Protein AF-A0A7R9KNE6-F1 (afdb_monomer_lite)

pLDDT: mean 83.93, std 14.84, range [42.47, 97.44]

Structure (mmCIF, N/CA/C/O backbone):
data_AF-A0A7R9KNE6-F1
#
_entry.id   AF-A0A7R9KNE6-F1
#
loop_
_atom_site.group_PDB
_atom_site.id
_atom_site.type_symbol
_atom_site.label_atom_id
_atom_site.label_alt_id
_atom_site.label_comp_id
_atom_site.label_asym_id
_atom_site.label_entity_id
_atom_site.label_seq_id
_atom_site.pdbx_PDB_ins_code
_atom_site.Cartn_x
_atom_site.Cartn_y
_atom_site.Cartn_z
_atom_site.occupancy
_atom_site.B_iso_or_equiv
_atom_site.auth_seq_id
_atom_site.auth_comp_id
_atom_site.auth_asym_id
_atom_site.auth_atom_id
_atom_site.pdbx_PDB_model_num
ATOM 1 N N . MET A 1 1 ? -1.425 -29.641 15.367 1.00 42.47 1 MET A N 1
ATOM 2 C CA . MET A 1 1 ? -0.785 -28.427 14.817 1.00 42.47 1 MET A CA 1
ATOM 3 C C . MET A 1 1 ? -1.632 -27.985 13.628 1.00 42.47 1 MET A C 1
ATOM 5 O O . MET A 1 1 ? -1.525 -28.582 12.569 1.00 42.47 1 MET A O 1
ATOM 9 N N . SER A 1 2 ? -2.597 -27.086 13.837 1.00 47.31 2 SER A N 1
ATOM 10 C CA . SER A 1 2 ? -3.545 -26.642 12.803 1.00 47.31 2 SER A CA 1
ATOM 11 C C . SER A 1 2 ? -2.992 -25.415 12.070 1.00 47.31 2 SER A C 1
ATOM 13 O O . SER A 1 2 ? -2.531 -24.458 12.688 1.00 47.31 2 SER A O 1
ATOM 15 N N . THR A 1 3 ? -2.985 -25.466 10.740 1.00 53.75 3 THR A N 1
ATOM 16 C CA . THR A 1 3 ? -2.490 -24.404 9.852 1.00 53.75 3 THR A CA 1
ATOM 17 C C . THR A 1 3 ? -3.400 -23.169 9.874 1.00 53.75 3 THR A C 1
ATOM 19 O O . THR A 1 3 ? -4.624 -23.329 9.908 1.00 53.75 3 THR A O 1
ATOM 22 N N . PRO A 1 4 ? -2.857 -21.939 9.792 1.00 49.84 4 PRO A N 1
ATOM 23 C CA . PRO A 1 4 ? -3.674 -20.734 9.742 1.00 49.84 4 PRO A CA 1
ATOM 24 C C . PRO A 1 4 ? -4.279 -20.573 8.342 1.00 49.84 4 PRO A C 1
ATOM 26 O O . PRO A 1 4 ? -3.569 -20.359 7.362 1.00 49.84 4 PRO A O 1
ATOM 29 N N . GLY A 1 5 ? -5.603 -20.708 8.252 1.00 50.84 5 GLY A N 1
ATOM 30 C CA . GLY A 1 5 ? -6.358 -20.529 7.015 1.00 50.84 5 GLY A CA 1
ATOM 31 C C . GLY A 1 5 ? -6.306 -19.083 6.519 1.00 50.84 5 GLY A C 1
ATOM 32 O O . GLY A 1 5 ? -6.736 -18.156 7.203 1.00 50.84 5 GLY A O 1
ATOM 33 N N . THR A 1 6 ? -5.791 -18.904 5.309 1.00 55.81 6 THR A N 1
ATOM 34 C CA . THR A 1 6 ? -5.933 -17.702 4.486 1.00 55.81 6 THR A CA 1
ATOM 35 C C . THR A 1 6 ? -7.219 -17.796 3.670 1.00 55.81 6 THR A C 1
ATOM 37 O O . THR A 1 6 ? -7.339 -18.692 2.840 1.00 55.81 6 THR A O 1
ATOM 40 N N . GLY A 1 7 ? -8.149 -16.860 3.865 1.00 44.59 7 GLY A N 1
ATOM 41 C CA . GLY A 1 7 ? -9.309 -16.680 2.989 1.00 44.59 7 GLY A CA 1
ATOM 42 C C . GLY A 1 7 ? -10.625 -16.503 3.740 1.00 44.59 7 GLY A C 1
ATOM 43 O O . GLY A 1 7 ? -10.865 -17.113 4.776 1.00 44.59 7 GLY A O 1
ATOM 44 N N . TRP A 1 8 ? -11.462 -15.617 3.215 1.00 49.31 8 TRP A N 1
ATOM 45 C CA . TRP A 1 8 ? -12.807 -15.326 3.692 1.00 49.31 8 TRP A CA 1
ATOM 46 C C . TRP A 1 8 ? -13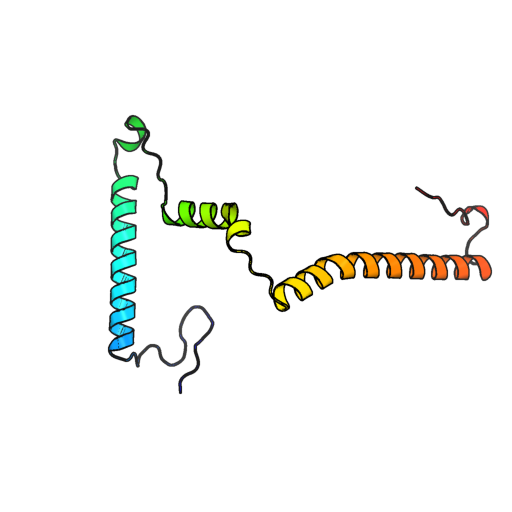.663 -16.598 3.801 1.00 49.31 8 TRP A C 1
ATOM 48 O O . TRP A 1 8 ? -13.906 -17.249 2.796 1.00 49.31 8 TRP A O 1
ATOM 58 N N . GLY A 1 9 ? -14.158 -16.890 5.010 1.00 55.69 9 GLY A N 1
ATOM 59 C CA . GLY A 1 9 ? -15.203 -17.888 5.268 1.00 55.69 9 GLY A CA 1
ATOM 60 C C . GLY A 1 9 ? -14.741 -19.352 5.244 1.00 55.69 9 GLY A C 1
ATOM 61 O O . GLY A 1 9 ? -14.373 -19.885 4.208 1.00 55.69 9 GLY A O 1
ATOM 62 N N . SER A 1 10 ? -14.844 -20.016 6.401 1.00 56.34 10 SER A N 1
ATOM 63 C CA . SER A 1 10 ? -14.748 -21.474 6.606 1.00 56.34 10 SER A CA 1
ATOM 64 C C . SER A 1 10 ? -13.430 -22.171 6.266 1.00 56.34 10 SER A C 1
ATOM 66 O O . SER A 1 10 ? -13.324 -22.920 5.302 1.00 56.34 10 SER A O 1
ATOM 68 N N . GLY A 1 11 ? -12.442 -22.013 7.155 1.00 54.91 11 GLY A N 1
ATOM 69 C CA . GLY A 1 11 ? -11.386 -23.015 7.332 1.00 54.91 11 GLY A CA 1
ATOM 70 C C . GLY A 1 11 ? -11.878 -24.208 8.176 1.00 54.91 11 GLY A C 1
ATOM 71 O O . GLY A 1 11 ? -12.825 -24.051 8.945 1.00 54.91 11 GLY A O 1
ATOM 72 N N . PRO A 1 12 ? -11.230 -25.383 8.101 1.00 58.06 12 PRO A N 1
ATOM 73 C CA . PRO A 1 12 ? -11.730 -26.656 8.650 1.00 58.06 12 PRO A CA 1
ATOM 74 C C . PRO A 1 12 ? -11.930 -26.724 10.182 1.00 58.06 12 PRO A C 1
ATOM 76 O O . PRO A 1 12 ? -12.404 -27.738 10.677 1.00 58.06 12 PRO A O 1
ATOM 79 N N . ASN A 1 13 ? -11.624 -25.661 10.941 1.00 59.03 13 ASN A N 1
ATOM 80 C CA . ASN A 1 13 ? -11.651 -25.636 12.412 1.00 59.03 13 ASN A CA 1
ATOM 81 C C . ASN A 1 13 ? -12.560 -24.536 13.004 1.00 59.03 13 ASN A C 1
ATOM 83 O O . ASN A 1 13 ? -12.255 -23.997 14.061 1.00 59.03 13 ASN A O 1
ATOM 87 N N . GLN A 1 14 ? -13.659 -24.162 12.342 1.00 59.34 14 GLN A N 1
ATOM 88 C CA . GLN A 1 14 ? -14.577 -23.124 12.856 1.00 59.34 14 GLN A CA 1
ATOM 89 C C . GLN A 1 14 ? -15.345 -23.515 14.127 1.00 59.34 14 GLN A C 1
ATOM 91 O O . GLN A 1 14 ? -15.794 -22.642 14.859 1.00 59.34 14 GLN A O 1
ATOM 96 N N . TYR A 1 15 ? -15.534 -24.812 14.369 1.00 58.78 15 TYR A N 1
ATOM 97 C CA . TYR A 1 15 ? -16.410 -25.316 15.433 1.00 58.78 15 TYR A CA 1
ATOM 98 C C . TYR A 1 15 ? -15.642 -25.837 16.658 1.00 58.78 15 TYR A C 1
ATOM 100 O O . TYR A 1 15 ? -16.251 -26.186 17.666 1.00 58.78 15 TYR A O 1
ATOM 108 N N . HIS A 1 16 ? -14.309 -25.877 16.588 1.00 63.31 16 HIS A N 1
ATOM 109 C CA . HIS A 1 16 ? -13.425 -26.373 17.647 1.00 63.31 16 HIS A CA 1
ATOM 110 C C . HIS A 1 16 ? -12.520 -25.249 18.152 1.00 63.31 16 HIS A C 1
ATOM 112 O O . HIS A 1 16 ? -11.296 -25.361 18.131 1.00 63.31 16 HIS A O 1
ATOM 118 N N . GLU A 1 17 ? -13.130 -24.139 18.560 1.00 68.06 17 GLU A N 1
ATOM 119 C CA . GLU A 1 17 ? -12.393 -23.018 19.133 1.00 68.06 17 GLU A CA 1
ATOM 120 C C . GLU A 1 17 ? -12.012 -23.339 20.580 1.00 68.06 17 GLU A C 1
ATOM 122 O O . GLU A 1 17 ? -12.845 -23.703 21.414 1.00 68.06 17 GLU A O 1
ATOM 127 N N . SER A 1 18 ? -10.728 -23.203 20.889 1.00 80.62 18 SER A N 1
ATOM 128 C CA . SER A 1 18 ? -10.246 -23.260 22.267 1.00 80.62 18 SER A CA 1
ATOM 129 C C . SER A 1 18 ? -10.883 -22.137 23.099 1.00 80.62 18 SER A C 1
ATOM 131 O O . SER A 1 18 ? -11.206 -21.069 22.577 1.00 80.62 18 SER A O 1
ATOM 133 N N . ALA A 1 19 ? -11.018 -22.315 24.419 1.00 85.06 19 ALA A N 1
ATOM 134 C CA . ALA A 1 19 ? -11.601 -21.287 25.296 1.00 85.06 19 ALA A CA 1
ATOM 135 C C . ALA A 1 19 ? -10.928 -19.902 25.141 1.00 85.06 19 ALA A C 1
ATOM 137 O O . ALA A 1 19 ? -11.585 -18.865 25.231 1.00 85.06 19 ALA A O 1
ATOM 138 N N . GLN A 1 20 ? -9.627 -19.882 24.823 1.00 84.50 20 GLN A N 1
ATOM 139 C CA . GLN A 1 20 ? -8.873 -18.657 24.545 1.00 84.50 20 GLN A CA 1
ATOM 140 C C . GLN A 1 20 ? -9.273 -17.982 23.222 1.00 84.50 20 GLN A C 1
ATOM 142 O O . GLN A 1 20 ? -9.241 -16.756 23.113 1.00 84.50 20 GLN A O 1
ATOM 147 N N . GLU A 1 21 ? -9.621 -18.749 22.189 1.00 83.00 21 GLU A N 1
ATOM 148 C CA . GLU A 1 21 ? -10.078 -18.210 20.903 1.00 83.00 21 GLU A CA 1
ATOM 149 C C . GLU A 1 21 ? -11.470 -17.598 21.024 1.00 83.00 21 GLU A C 1
ATOM 151 O O . GLU A 1 21 ? -11.683 -16.486 20.529 1.00 83.00 21 GLU A O 1
ATOM 156 N N . ILE A 1 22 ? -12.356 -18.243 21.787 1.00 84.94 22 ILE A N 1
ATOM 157 C CA . ILE A 1 22 ? -13.686 -17.717 22.107 1.00 84.94 22 ILE A CA 1
ATOM 158 C C . ILE A 1 22 ? -13.559 -16.358 22.813 1.00 84.94 22 ILE A C 1
ATOM 160 O O . ILE A 1 22 ? -14.209 -15.391 22.407 1.00 84.94 22 ILE A O 1
ATOM 164 N N . GLU A 1 23 ? -12.670 -16.227 23.807 1.00 89.31 23 GLU A N 1
ATOM 165 C CA . GLU A 1 23 ? -12.419 -14.946 24.488 1.00 89.31 23 GLU A CA 1
ATOM 166 C C . GLU A 1 23 ? -11.928 -13.868 23.505 1.00 89.31 23 GLU A C 1
ATOM 168 O O . GLU A 1 23 ? -12.405 -12.728 23.512 1.00 89.31 23 GLU A O 1
ATOM 173 N N . ARG A 1 24 ? -11.007 -14.216 22.594 1.00 89.31 24 ARG A N 1
ATOM 174 C CA . ARG A 1 24 ? -10.511 -13.283 21.566 1.00 89.31 24 ARG A CA 1
ATOM 175 C C . ARG A 1 24 ? -11.630 -12.830 20.628 1.00 89.31 24 ARG A C 1
ATOM 177 O O . ARG A 1 24 ? -11.664 -11.656 20.252 1.00 89.31 24 ARG A O 1
ATOM 184 N N . ILE A 1 25 ? -12.543 -13.722 20.249 1.00 88.38 25 ILE A N 1
ATOM 185 C CA . ILE A 1 25 ? -13.688 -13.404 19.385 1.00 88.38 25 ILE A CA 1
ATOM 186 C C . ILE A 1 25 ? -14.680 -12.506 20.110 1.00 88.38 25 ILE A C 1
ATOM 188 O O . ILE A 1 25 ? -15.111 -11.499 19.540 1.00 88.38 25 ILE A O 1
ATOM 19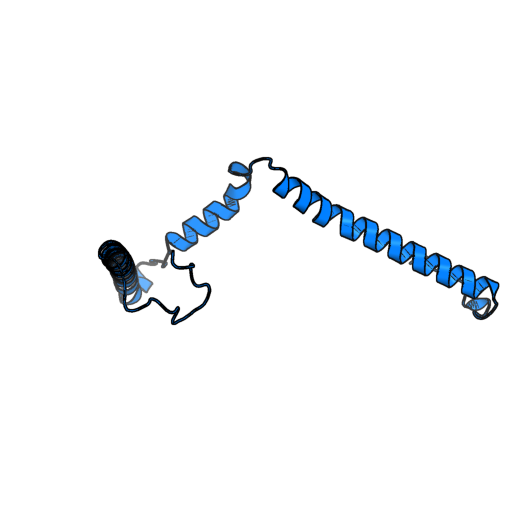2 N N . GLN A 1 26 ? -14.981 -12.806 21.372 1.00 92.38 26 GLN A N 1
ATOM 193 C CA . GLN A 1 26 ? -15.829 -11.965 22.211 1.00 92.38 26 GLN A CA 1
ATOM 194 C C . GLN A 1 26 ? -15.224 -10.568 22.379 1.00 92.38 26 GLN A C 1
ATOM 196 O O . GLN A 1 26 ? -15.915 -9.578 22.135 1.00 92.38 26 GLN A O 1
ATOM 201 N N . ARG A 1 27 ? -13.918 -10.462 22.660 1.00 95.31 27 ARG A N 1
ATOM 202 C CA . ARG A 1 27 ? -13.213 -9.173 22.754 1.00 95.31 27 ARG A CA 1
ATOM 203 C C . ARG A 1 27 ? -13.280 -8.391 21.438 1.00 95.31 27 ARG A C 1
ATOM 205 O O . ARG A 1 27 ? -13.610 -7.207 21.440 1.00 95.31 27 ARG A O 1
ATOM 212 N N . ARG A 1 28 ? -13.043 -9.038 20.289 1.00 94.06 28 ARG A N 1
ATOM 213 C CA . ARG A 1 28 ? -13.187 -8.404 18.960 1.00 94.06 28 ARG A CA 1
ATOM 214 C C . ARG A 1 28 ? -14.624 -7.959 18.687 1.00 94.06 28 ARG A C 1
ATOM 216 O O . ARG A 1 28 ? -14.841 -6.898 18.104 1.00 94.06 28 ARG A O 1
ATOM 223 N N . ALA A 1 29 ? -15.616 -8.759 19.072 1.00 95.56 29 ALA A N 1
ATOM 224 C CA . ALA A 1 29 ? -17.025 -8.410 18.932 1.00 95.56 29 ALA A CA 1
ATOM 225 C C . ALA A 1 29 ? -17.393 -7.206 19.809 1.00 95.56 29 ALA A C 1
ATOM 227 O O . ALA A 1 29 ? -18.071 -6.303 19.325 1.00 95.56 29 ALA A O 1
ATOM 228 N N . GLN A 1 30 ? -16.897 -7.153 21.045 1.00 97.44 30 GLN A N 1
ATOM 229 C CA . GLN A 1 30 ? -17.099 -6.032 21.959 1.00 97.44 30 GLN A CA 1
ATOM 230 C C . GLN A 1 30 ? -16.504 -4.735 21.400 1.00 97.44 30 GLN A C 1
ATOM 232 O O . GLN A 1 30 ? -17.208 -3.733 21.321 1.00 97.44 30 GLN A O 1
ATOM 237 N N . ILE A 1 31 ? -15.261 -4.766 20.905 1.00 95.44 31 ILE A N 1
ATOM 238 C CA . ILE A 1 31 ? -14.621 -3.596 20.277 1.00 95.44 31 ILE A CA 1
ATOM 239 C C . ILE A 1 31 ? -15.441 -3.100 19.077 1.00 95.44 31 ILE A C 1
ATOM 241 O O . ILE A 1 31 ? -15.723 -1.908 18.972 1.00 95.44 31 ILE A O 1
ATOM 245 N N . ARG A 1 32 ? -15.885 -4.007 18.194 1.00 94.81 32 ARG A N 1
ATOM 246 C CA . ARG A 1 32 ? -16.726 -3.644 17.039 1.00 94.81 32 ARG A CA 1
ATOM 247 C C . ARG A 1 32 ? -18.057 -3.02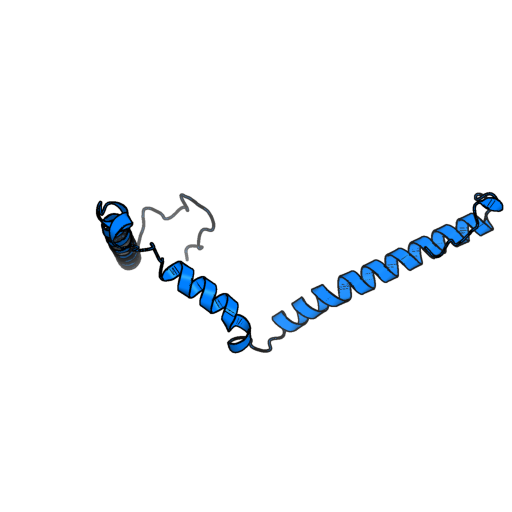2 17.459 1.00 94.81 32 ARG A C 1
ATOM 249 O O . ARG A 1 32 ? -18.490 -2.054 16.840 1.00 94.81 32 ARG A O 1
ATOM 256 N N . ARG A 1 33 ? -18.708 -3.574 18.489 1.00 96.94 33 ARG A N 1
ATOM 257 C CA . ARG A 1 33 ? -19.964 -3.035 19.035 1.00 96.94 33 ARG A CA 1
ATOM 258 C C . ARG A 1 33 ? -19.759 -1.622 19.577 1.00 96.94 33 ARG A C 1
ATOM 260 O O . ARG A 1 33 ? -20.544 -0.745 19.231 1.00 96.94 33 ARG A O 1
ATOM 267 N N . ASN A 1 34 ? -18.683 -1.396 20.330 1.00 95.62 34 ASN A N 1
ATOM 268 C CA . ASN A 1 34 ? -18.352 -0.085 20.883 1.00 95.62 34 ASN A CA 1
ATOM 269 C C . ASN A 1 34 ? -18.113 0.947 19.769 1.00 95.62 34 ASN A C 1
ATOM 271 O O . ASN A 1 34 ? -18.800 1.963 19.734 1.00 95.62 34 ASN A O 1
ATOM 275 N N . LEU A 1 35 ? -17.250 0.648 18.792 1.00 93.38 35 LEU A N 1
ATOM 276 C CA . LEU A 1 35 ? -16.979 1.557 17.666 1.00 93.38 35 LEU A CA 1
ATOM 277 C C . LEU A 1 35 ? -18.242 1.876 16.854 1.00 93.38 35 LEU A C 1
ATOM 279 O O . LEU A 1 35 ? -18.496 3.026 16.501 1.00 93.38 35 LEU A O 1
ATOM 283 N N . LYS A 1 36 ? -19.082 0.866 16.596 1.00 93.88 36 LYS A N 1
ATOM 284 C CA . LYS A 1 36 ? -20.362 1.068 15.907 1.00 93.88 36 LYS A CA 1
ATOM 285 C C . LYS A 1 36 ? -21.317 1.941 16.723 1.00 93.88 36 LYS A C 1
ATOM 287 O O . LYS A 1 36 ? -22.029 2.758 16.146 1.00 93.88 36 LYS A O 1
ATOM 292 N N . SER A 1 37 ? -21.341 1.779 18.046 1.00 95.00 37 SER A N 1
ATOM 293 C CA . SER A 1 37 ? -22.177 2.602 18.923 1.00 95.00 37 SER A CA 1
ATOM 294 C C . SER A 1 37 ? -21.757 4.076 18.898 1.00 95.00 37 SER A C 1
ATOM 296 O O . SER A 1 37 ? -22.619 4.946 18.777 1.00 95.00 37 SER A O 1
ATOM 298 N N . GLU A 1 38 ? -20.450 4.360 18.903 1.00 90.56 38 GLU A N 1
ATOM 299 C CA . GLU A 1 38 ? -19.915 5.722 18.796 1.00 90.56 38 GLU A CA 1
ATOM 300 C C . GLU A 1 38 ? -20.250 6.350 17.442 1.00 90.56 38 GLU A C 1
ATOM 302 O O . GLU A 1 38 ? -20.739 7.481 17.388 1.00 90.56 38 GLU A O 1
ATOM 307 N N . PHE A 1 39 ? -20.063 5.592 16.359 1.00 91.06 39 PHE A N 1
ATOM 308 C CA . PHE A 1 39 ? -20.417 6.028 15.012 1.00 91.06 39 PHE A CA 1
ATOM 309 C C . PHE A 1 39 ? -21.906 6.365 14.902 1.00 91.06 39 PHE A C 1
ATOM 311 O O . PHE A 1 39 ? -22.257 7.461 14.473 1.00 91.06 39 PHE A O 1
ATOM 318 N N . ASN A 1 40 ? -22.783 5.458 15.342 1.00 92.31 40 ASN A N 1
ATOM 319 C CA . ASN A 1 40 ? -24.230 5.663 15.301 1.00 92.31 40 ASN A CA 1
ATOM 320 C C . ASN A 1 40 ? -24.645 6.905 16.101 1.00 92.31 40 ASN A C 1
ATOM 322 O O . ASN A 1 40 ? -25.474 7.680 15.629 1.00 92.31 40 ASN A O 1
ATOM 326 N N . ARG A 1 41 ? -24.044 7.126 17.279 1.00 89.81 41 ARG A N 1
ATOM 327 C CA . ARG A 1 41 ? -24.322 8.299 18.119 1.00 89.81 41 ARG A CA 1
ATOM 328 C C . ARG A 1 41 ? -24.044 9.611 17.385 1.00 89.81 41 ARG A C 1
ATOM 330 O O . ARG A 1 41 ? -24.818 10.551 17.513 1.00 89.81 41 ARG A O 1
ATOM 337 N N . ILE A 1 42 ? -22.945 9.681 16.637 1.00 88.75 42 ILE A N 1
ATOM 338 C CA . ILE A 1 42 ? -22.568 10.888 15.890 1.00 88.75 42 ILE A CA 1
ATOM 339 C C . ILE A 1 42 ? -23.380 10.998 14.592 1.00 88.75 42 ILE A C 1
ATOM 341 O O . ILE A 1 42 ? -23.787 12.093 14.213 1.00 88.75 42 ILE A O 1
ATOM 345 N N . TYR A 1 43 ? -23.630 9.876 13.912 1.00 89.25 43 TYR A N 1
ATOM 346 C CA . TYR A 1 43 ? -24.289 9.847 12.606 1.00 89.25 43 TYR A CA 1
ATOM 347 C C . TYR A 1 43 ? -25.758 10.257 12.687 1.00 89.25 43 TYR A C 1
ATOM 349 O O . TYR A 1 43 ? -26.199 11.110 11.924 1.00 89.25 43 TYR A O 1
ATOM 357 N N . TYR A 1 44 ? -26.503 9.667 13.625 1.00 90.75 44 TYR A N 1
ATOM 358 C CA . TYR A 1 44 ? -27.945 9.878 13.761 1.00 90.75 44 TYR A CA 1
ATOM 359 C C . TYR A 1 44 ? -28.308 11.120 14.590 1.00 90.75 44 TYR A C 1
ATOM 361 O O . TYR A 1 44 ? -29.481 11.331 14.885 1.00 90.75 44 TYR A O 1
ATOM 369 N N . ASN A 1 45 ? -27.335 11.950 14.982 1.00 88.31 45 ASN A N 1
ATOM 370 C CA . ASN A 1 45 ? -27.609 13.189 15.706 1.00 88.31 45 ASN A CA 1
ATOM 371 C C . ASN A 1 45 ? -28.204 14.256 14.755 1.00 88.31 45 ASN A C 1
ATOM 373 O O . ASN A 1 45 ? -27.492 14.716 13.858 1.00 88.31 45 ASN A O 1
ATOM 377 N N . PRO A 1 46 ? -29.456 14.714 14.960 1.00 88.44 46 PRO A N 1
ATOM 378 C CA . PRO A 1 46 ? -30.099 15.695 14.081 1.00 88.44 46 PRO A CA 1
ATOM 379 C C . PRO A 1 46 ? -29.444 17.084 14.130 1.00 88.44 46 PRO A C 1
ATOM 381 O O . PRO A 1 46 ? -29.517 17.835 13.162 1.00 88.44 46 PRO A O 1
ATOM 384 N N . TYR A 1 47 ? -28.746 17.424 15.217 1.00 86.88 47 TYR A N 1
ATOM 385 C CA . TYR A 1 47 ? -28.088 18.725 15.385 1.00 86.88 47 TYR A CA 1
ATOM 386 C C . TYR A 1 47 ? -26.675 18.785 14.785 1.00 86.88 47 TYR A C 1
ATOM 388 O O . TYR A 1 47 ? -25.997 19.806 14.893 1.00 86.88 47 TYR A O 1
ATOM 396 N N . LYS A 1 48 ? -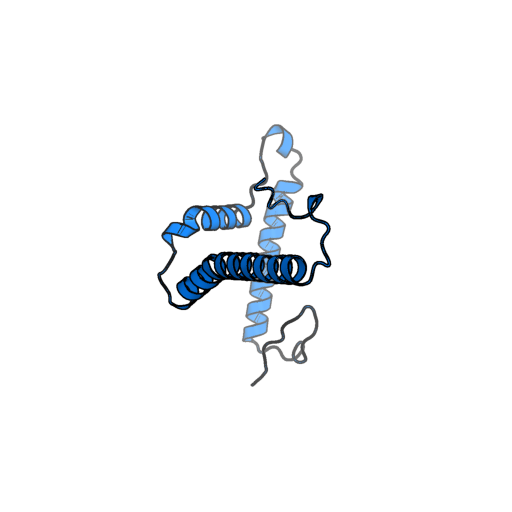26.213 17.715 14.125 1.00 82.44 48 LYS A N 1
ATOM 397 C CA . LYS A 1 48 ? -24.862 17.627 13.548 1.00 82.44 48 LYS A CA 1
ATOM 398 C C . LYS A 1 48 ? -24.564 18.745 12.541 1.00 82.44 48 LYS A C 1
ATOM 400 O O . LYS A 1 48 ? -23.463 19.291 12.556 1.00 82.44 48 LYS A O 1
ATOM 405 N N . ALA A 1 49 ? -25.534 19.081 11.687 1.00 78.81 49 ALA A N 1
ATOM 406 C CA . ALA A 1 49 ? -25.371 20.110 10.659 1.00 78.81 49 ALA A CA 1
ATOM 407 C C . ALA A 1 49 ? -25.219 21.516 11.262 1.00 78.81 49 ALA A C 1
ATOM 409 O O . ALA A 1 49 ? -24.398 22.294 10.790 1.00 78.81 49 ALA A O 1
ATOM 410 N N . ALA A 1 50 ? -25.960 21.813 12.334 1.00 81.00 50 ALA A N 1
ATOM 411 C CA . ALA A 1 50 ? -25.900 23.100 13.025 1.00 81.00 50 ALA A CA 1
ATOM 412 C C . ALA A 1 50 ? -24.620 23.265 13.862 1.00 81.00 50 ALA A C 1
ATOM 414 O O . ALA A 1 50 ? -24.121 24.373 14.021 1.00 81.00 50 ALA A O 1
ATOM 415 N N . ALA A 1 51 ? -24.078 22.164 14.389 1.00 77.19 51 ALA A N 1
ATOM 416 C CA . ALA A 1 51 ? -22.885 22.172 15.232 1.00 77.19 51 ALA A CA 1
ATOM 417 C C . ALA A 1 51 ? -21.559 22.033 14.452 1.00 77.19 51 ALA A C 1
ATOM 419 O O . ALA A 1 51 ? -20.506 21.962 15.081 1.00 77.19 51 ALA A O 1
ATOM 420 N N . HIS A 1 52 ? -21.593 21.950 13.112 1.00 74.31 52 HIS A N 1
ATOM 421 C CA . HIS A 1 52 ? -20.421 21.706 12.251 1.00 74.31 52 HIS A CA 1
ATOM 422 C C . HIS A 1 52 ? -19.531 20.534 12.714 1.00 74.31 52 HIS A C 1
ATOM 424 O O . HIS A 1 52 ? -18.315 20.541 12.530 1.00 74.31 52 HIS A O 1
ATOM 430 N N . VAL A 1 53 ? -20.125 19.504 13.325 1.00 75.94 53 VAL A N 1
ATOM 431 C CA . VAL A 1 53 ? -19.366 18.344 13.809 1.00 75.94 53 VAL A CA 1
ATOM 432 C C . VAL A 1 53 ? -19.080 17.420 12.629 1.00 75.94 53 VAL A C 1
ATOM 434 O O . VAL A 1 53 ? -19.920 16.610 12.219 1.00 75.94 53 VAL A O 1
ATOM 437 N N . GLU A 1 54 ? -17.881 17.545 12.067 1.00 79.06 54 GLU A N 1
ATOM 438 C CA . GLU A 1 54 ? -17.374 16.613 11.065 1.00 79.06 54 GLU A CA 1
ATOM 439 C C . GLU A 1 54 ? -17.107 15.238 11.694 1.00 79.06 54 GLU A C 1
ATOM 441 O O . GLU A 1 54 ? -16.605 15.115 12.813 1.00 79.06 54 GLU A O 1
ATOM 446 N N . MET A 1 55 ? -17.466 14.170 10.977 1.00 80.19 55 MET A N 1
ATOM 447 C CA . MET A 1 55 ? -17.170 12.807 11.422 1.00 80.19 55 MET A CA 1
ATOM 448 C C . MET A 1 55 ? -15.711 12.485 11.127 1.00 80.19 55 MET A C 1
ATOM 450 O O . MET A 1 55 ? -15.382 12.008 10.044 1.00 80.19 55 MET A O 1
ATOM 454 N N . LEU A 1 56 ? -14.847 12.736 12.105 1.00 85.38 56 LEU A N 1
ATOM 455 C CA . LEU A 1 56 ? -13.453 12.329 12.038 1.00 85.38 56 LEU A CA 1
ATOM 456 C C . LEU A 1 56 ? -13.293 10.923 12.632 1.00 85.38 56 LEU A C 1
ATOM 458 O O . LEU A 1 56 ? -13.519 10.718 13.824 1.00 85.38 56 LEU A O 1
ATOM 462 N N . ASP A 1 57 ? -12.897 9.951 11.809 1.00 89.88 57 ASP A N 1
ATOM 463 C CA . ASP A 1 57 ? -12.532 8.622 12.302 1.00 89.88 57 ASP A CA 1
ATOM 464 C C . ASP A 1 57 ? -11.077 8.638 12.819 1.00 89.88 57 ASP A C 1
ATOM 466 O O . ASP A 1 57 ? -10.144 8.833 12.024 1.00 89.88 57 ASP A O 1
ATOM 470 N N . PRO A 1 58 ? -10.836 8.397 14.124 1.00 91.19 58 PRO A N 1
ATOM 471 C CA . PRO A 1 58 ? -9.485 8.349 14.673 1.00 91.19 58 PRO A CA 1
ATOM 472 C C . PRO A 1 58 ? -8.629 7.235 14.054 1.00 91.19 58 PRO A C 1
ATOM 474 O O . PRO A 1 58 ? -7.405 7.371 13.996 1.00 91.19 58 PRO A O 1
ATOM 477 N N . ALA A 1 59 ? -9.224 6.137 13.576 1.00 91.81 59 ALA A N 1
ATOM 478 C CA . ALA A 1 59 ? -8.484 5.066 12.916 1.00 91.81 59 ALA A CA 1
ATOM 479 C C . ALA A 1 59 ? -7.923 5.527 11.563 1.00 91.81 59 ALA A C 1
ATOM 481 O O . ALA A 1 59 ? -6.740 5.313 11.280 1.00 91.81 59 ALA A O 1
ATOM 482 N N . VAL A 1 60 ? -8.735 6.224 10.762 1.00 92.56 60 VAL A N 1
ATOM 483 C CA . VAL A 1 60 ? -8.299 6.815 9.487 1.00 92.56 60 VAL A CA 1
ATOM 484 C C . VAL A 1 60 ? -7.240 7.884 9.731 1.00 92.56 60 VAL A C 1
ATOM 486 O O . VAL A 1 60 ? -6.205 7.877 9.066 1.00 92.56 60 VAL A O 1
ATOM 489 N N . GLN A 1 61 ? -7.434 8.753 10.725 1.00 94.50 61 GLN A N 1
ATOM 490 C CA . GLN A 1 61 ? -6.453 9.786 11.058 1.00 94.50 61 GLN A CA 1
ATOM 491 C C . GLN A 1 61 ? -5.097 9.181 11.449 1.00 94.50 61 GLN A C 1
ATOM 493 O O . GLN A 1 61 ? -4.063 9.632 10.962 1.00 94.50 61 GLN A O 1
ATOM 498 N N . ARG A 1 62 ? -5.081 8.124 12.273 1.00 94.25 62 ARG A N 1
ATOM 499 C CA . ARG A 1 62 ? -3.844 7.414 12.647 1.00 94.25 62 ARG A CA 1
ATOM 500 C C . ARG A 1 62 ? -3.170 6.758 11.446 1.00 94.25 62 ARG A C 1
ATOM 502 O O . ARG A 1 62 ? -1.950 6.827 11.328 1.00 94.25 62 ARG A O 1
ATOM 509 N N . PHE A 1 63 ? -3.945 6.153 10.548 1.00 95.00 63 PHE A N 1
ATOM 510 C CA . PHE A 1 63 ? -3.413 5.570 9.317 1.00 95.00 63 PHE A CA 1
ATOM 511 C C . PHE A 1 63 ? -2.753 6.631 8.427 1.00 95.00 63 PHE A C 1
ATOM 513 O O . PHE A 1 63 ? -1.625 6.441 7.968 1.00 95.00 63 PHE A O 1
ATOM 520 N N . MET A 1 64 ? -3.418 7.771 8.229 1.00 96.00 64 MET A N 1
ATOM 521 C CA . MET A 1 64 ? -2.867 8.885 7.454 1.00 96.00 64 MET A CA 1
ATOM 522 C C . MET A 1 64 ? -1.620 9.471 8.121 1.00 96.00 64 MET A C 1
ATOM 524 O O . MET A 1 64 ? -0.606 9.669 7.452 1.00 96.00 64 MET A O 1
ATOM 528 N N . ALA A 1 65 ? -1.655 9.668 9.441 1.00 95.81 65 ALA A N 1
ATOM 529 C CA . ALA A 1 65 ? -0.510 10.141 10.210 1.00 95.81 65 ALA A CA 1
ATOM 530 C C . ALA A 1 65 ? 0.693 9.196 10.072 1.00 95.81 65 ALA A C 1
ATOM 532 O O . ALA A 1 65 ? 1.796 9.662 9.812 1.00 95.81 65 ALA A O 1
ATOM 533 N N . MET A 1 66 ? 0.485 7.878 10.154 1.00 95.19 66 MET A N 1
ATOM 534 C CA . MET A 1 66 ? 1.557 6.886 10.014 1.00 95.19 66 MET A CA 1
ATOM 535 C C . MET A 1 66 ? 2.174 6.863 8.609 1.00 95.19 66 MET A C 1
ATOM 537 O O . MET A 1 66 ? 3.372 6.630 8.466 1.00 95.19 66 MET A O 1
ATOM 541 N N . ARG A 1 67 ? 1.383 7.128 7.561 1.00 94.19 67 ARG A N 1
ATOM 542 C CA . ARG A 1 67 ? 1.912 7.288 6.196 1.00 94.19 67 ARG A CA 1
ATOM 543 C C . ARG A 1 67 ? 2.747 8.555 6.059 1.00 94.19 67 ARG A C 1
ATOM 545 O O . ARG A 1 67 ? 3.800 8.511 5.432 1.00 94.19 67 ARG A O 1
ATOM 552 N N . ALA A 1 68 ? 2.295 9.658 6.653 1.00 95.12 68 ALA A N 1
ATOM 553 C CA . ALA A 1 68 ? 3.026 10.921 6.634 1.00 95.12 68 ALA A CA 1
ATOM 554 C C . ALA A 1 68 ? 4.352 10.829 7.413 1.00 95.12 68 ALA A C 1
ATOM 556 O O . ALA A 1 68 ? 5.373 11.337 6.958 1.00 95.12 68 ALA A O 1
ATOM 557 N N . THR A 1 69 ? 4.367 10.128 8.550 1.00 95.06 69 THR A N 1
ATOM 558 C CA . THR A 1 69 ? 5.560 9.953 9.396 1.00 95.06 69 THR A CA 1
ATOM 559 C C . THR A 1 69 ? 6.388 8.716 9.052 1.00 95.06 69 THR A C 1
ATOM 561 O O . THR A 1 69 ? 7.326 8.391 9.778 1.00 95.06 69 THR A O 1
ATOM 564 N N . TYR A 1 70 ? 6.106 8.043 7.929 1.00 92.94 70 TYR A N 1
ATOM 565 C CA . TYR A 1 70 ? 6.766 6.790 7.543 1.00 92.94 70 TYR A CA 1
ATOM 566 C C . TYR A 1 70 ? 8.300 6.881 7.566 1.00 92.94 70 TYR A C 1
ATOM 568 O O . TYR A 1 70 ? 8.973 5.960 8.030 1.00 92.94 70 TYR A O 1
ATOM 576 N N . TRP A 1 71 ? 8.853 8.020 7.141 1.00 89.44 71 TRP A N 1
ATOM 577 C CA . TRP A 1 71 ? 10.295 8.269 7.121 1.00 89.44 71 TRP A CA 1
ATOM 578 C C . TRP A 1 71 ? 10.965 8.175 8.495 1.00 89.44 71 TRP A C 1
ATOM 580 O O . TRP A 1 71 ? 12.101 7.721 8.579 1.00 89.44 71 TRP A O 1
ATOM 590 N N . GLN A 1 72 ? 10.266 8.537 9.574 1.00 93.75 72 GLN A N 1
ATOM 591 C CA . GLN A 1 72 ? 10.813 8.505 10.936 1.00 93.75 72 GLN A CA 1
ATOM 592 C C . GLN A 1 72 ? 11.013 7.073 11.451 1.00 93.75 72 GLN A C 1
ATOM 594 O O . GLN A 1 72 ? 11.849 6.831 12.319 1.00 93.75 72 GLN A O 1
ATOM 599 N N . TYR A 1 73 ? 10.255 6.114 10.914 1.00 91.25 73 TYR A N 1
ATOM 600 C CA . TYR A 1 73 ? 10.281 4.710 11.330 1.00 91.25 73 TYR A CA 1
ATOM 601 C C . TYR A 1 73 ? 11.019 3.804 10.341 1.00 91.25 73 TYR A C 1
ATOM 603 O O . TYR A 1 73 ? 11.059 2.584 10.535 1.00 91.25 73 TYR A O 1
ATOM 611 N N . TRP A 1 74 ? 11.596 4.368 9.278 1.00 92.38 74 TRP A N 1
ATOM 612 C CA . TRP A 1 74 ? 12.339 3.594 8.294 1.00 92.38 74 TRP A CA 1
ATOM 613 C C . TRP A 1 74 ? 13.618 3.028 8.917 1.00 92.38 74 TRP A C 1
ATOM 615 O O . TRP A 1 74 ? 14.429 3.750 9.493 1.00 92.38 74 TRP A O 1
ATOM 625 N N . LYS A 1 75 ? 13.800 1.709 8.797 1.00 91.94 75 LYS A N 1
ATOM 626 C CA . LYS A 1 75 ? 14.992 1.005 9.277 1.00 91.94 75 LYS A CA 1
ATOM 627 C C . LYS A 1 75 ? 15.796 0.489 8.084 1.00 91.94 75 LYS A C 1
ATOM 629 O O . LYS A 1 75 ? 15.210 -0.189 7.227 1.00 91.94 75 LYS A O 1
ATOM 634 N N . PRO A 1 76 ? 17.118 0.730 8.032 1.00 90.38 76 PRO A N 1
ATOM 635 C CA . PRO A 1 76 ? 17.957 0.139 7.003 1.00 90.38 76 PRO A CA 1
ATOM 636 C C . PRO A 1 76 ? 17.927 -1.384 7.165 1.00 90.38 76 PRO A C 1
ATOM 638 O O . PRO A 1 76 ? 18.262 -1.929 8.214 1.00 90.38 76 PRO A O 1
ATOM 641 N N . SER A 1 77 ? 17.459 -2.082 6.133 1.00 94.56 77 SER A N 1
ATOM 642 C CA . SER A 1 77 ? 17.384 -3.542 6.106 1.00 94.56 77 SER A CA 1
ATOM 643 C C . SER A 1 77 ? 17.742 -4.053 4.722 1.00 94.56 77 SER A C 1
ATOM 645 O O . SER A 1 77 ? 17.476 -3.399 3.712 1.00 94.56 77 SER A O 1
ATOM 647 N N . TRP A 1 78 ? 18.311 -5.255 4.665 1.00 94.81 78 TRP A N 1
ATOM 648 C CA . TRP A 1 78 ? 18.786 -5.823 3.405 1.00 94.81 78 TRP A CA 1
ATOM 649 C C . TRP A 1 78 ? 17.675 -6.121 2.405 1.00 94.81 78 TRP A C 1
ATOM 651 O O . TRP A 1 78 ? 17.839 -5.913 1.207 1.00 94.81 78 TRP A O 1
ATOM 661 N N . ARG A 1 79 ? 16.492 -6.483 2.905 1.00 92.62 79 ARG A N 1
ATOM 662 C CA . ARG A 1 79 ? 15.295 -6.648 2.074 1.00 92.62 79 ARG A CA 1
ATOM 663 C C . ARG A 1 79 ? 14.827 -5.322 1.470 1.00 92.62 79 ARG A C 1
ATOM 665 O O . ARG A 1 79 ? 14.494 -5.279 0.293 1.00 92.62 79 ARG A O 1
ATOM 672 N 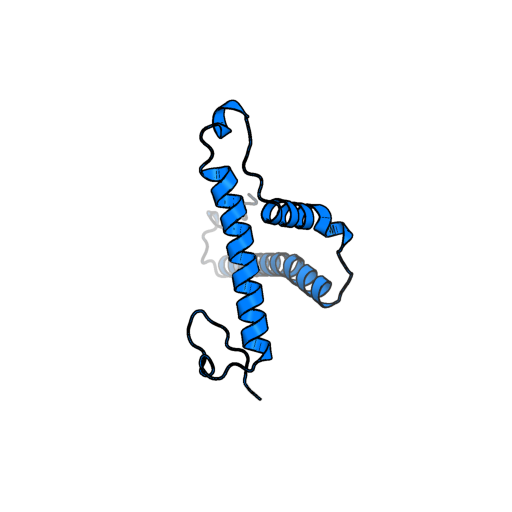N . SER A 1 80 ? 14.832 -4.244 2.259 1.00 91.38 80 SER A N 1
ATOM 673 C CA . SER A 1 80 ? 14.452 -2.905 1.787 1.00 91.38 80 SER A CA 1
ATOM 674 C C . SER A 1 80 ? 15.416 -2.401 0.710 1.00 91.38 80 SER A C 1
ATOM 676 O O . SER A 1 80 ? 14.980 -1.936 -0.341 1.00 91.38 80 SER A O 1
ATOM 678 N N . PHE A 1 81 ? 16.723 -2.593 0.922 1.00 93.06 81 PHE A N 1
ATOM 679 C CA . PHE A 1 81 ? 17.746 -2.238 -0.059 1.00 93.06 81 PHE A CA 1
ATOM 680 C C . PHE A 1 81 ? 17.611 -3.033 -1.363 1.00 93.06 81 PHE A C 1
ATOM 682 O O . PHE A 1 81 ? 17.597 -2.435 -2.435 1.00 93.06 81 PHE A O 1
ATOM 689 N N . ALA A 1 82 ? 17.449 -4.359 -1.290 1.00 95.56 82 ALA A N 1
ATOM 690 C CA . ALA A 1 82 ? 17.267 -5.195 -2.475 1.00 95.56 82 ALA A CA 1
ATOM 691 C C . ALA A 1 82 ? 16.025 -4.783 -3.282 1.00 95.56 82 ALA A C 1
ATOM 693 O O . ALA A 1 82 ? 16.104 -4.643 -4.500 1.00 95.56 82 ALA A O 1
ATOM 694 N N . ASN A 1 83 ? 14.901 -4.513 -2.607 1.00 94.44 83 ASN A N 1
ATOM 695 C CA . ASN A 1 83 ? 13.682 -4.037 -3.263 1.00 94.44 83 ASN A CA 1
ATOM 696 C C . ASN A 1 83 ? 13.901 -2.687 -3.959 1.00 94.44 83 ASN A C 1
ATOM 698 O O . ASN A 1 83 ? 13.494 -2.524 -5.105 1.00 94.44 83 ASN A O 1
ATOM 702 N N . PHE A 1 84 ? 14.567 -1.738 -3.294 1.00 93.38 84 PHE A N 1
ATOM 703 C CA . PHE A 1 84 ? 14.902 -0.441 -3.882 1.00 93.38 84 PHE A CA 1
ATOM 704 C C . PHE A 1 84 ? 15.832 -0.580 -5.094 1.00 93.38 84 PHE A C 1
ATOM 706 O O . PHE A 1 84 ? 15.595 0.039 -6.133 1.00 93.38 84 PHE A O 1
ATOM 713 N N . PHE A 1 85 ? 16.864 -1.418 -4.981 1.00 95.69 85 PHE A N 1
ATOM 714 C CA . PHE A 1 85 ? 17.820 -1.666 -6.052 1.00 95.69 85 PHE A CA 1
ATOM 715 C C . PHE A 1 85 ? 17.132 -2.291 -7.268 1.00 95.69 85 PHE A C 1
ATOM 717 O O . PHE A 1 85 ? 17.257 -1.777 -8.373 1.00 95.69 85 PHE A O 1
ATOM 724 N N . VAL A 1 86 ? 16.334 -3.343 -7.078 1.00 96.56 86 VAL A N 1
ATOM 725 C CA . VAL A 1 86 ? 15.590 -3.972 -8.178 1.00 96.56 86 VAL A CA 1
ATOM 726 C C . VAL A 1 86 ? 14.600 -2.985 -8.795 1.00 96.56 86 VAL A C 1
ATOM 728 O O . VAL A 1 86 ? 14.590 -2.829 -10.010 1.00 96.56 86 VAL A O 1
ATOM 731 N N . ALA A 1 87 ? 13.822 -2.261 -7.987 1.00 96.62 87 ALA A N 1
ATOM 732 C CA . ALA A 1 87 ? 12.844 -1.301 -8.498 1.00 96.62 87 ALA A CA 1
ATOM 733 C C . ALA A 1 87 ? 13.484 -0.154 -9.301 1.00 96.62 87 ALA A C 1
ATOM 735 O O . ALA A 1 87 ? 12.874 0.331 -10.250 1.00 96.62 87 ALA A O 1
ATOM 736 N N . SER A 1 88 ? 14.706 0.258 -8.949 1.00 95.19 88 SER A N 1
ATOM 737 C CA . SER A 1 88 ? 15.396 1.379 -9.600 1.00 95.19 88 SER A CA 1
ATOM 738 C C . SER A 1 88 ? 16.243 0.936 -10.794 1.00 95.19 88 SER A C 1
ATOM 740 O O . SER A 1 88 ? 16.173 1.533 -11.864 1.00 95.19 88 SER A O 1
ATOM 742 N N . PHE A 1 89 ? 17.043 -0.122 -10.642 1.00 96.31 89 PHE A N 1
ATOM 743 C CA . PHE A 1 89 ? 18.003 -0.541 -11.664 1.00 96.31 89 PHE A CA 1
ATOM 744 C C . PHE A 1 89 ? 17.379 -1.418 -12.747 1.00 96.31 89 PHE A C 1
ATOM 746 O O . PHE A 1 89 ? 17.780 -1.301 -13.903 1.00 96.31 89 PHE A O 1
ATOM 753 N N . LEU A 1 90 ? 16.387 -2.254 -12.424 1.00 96.38 90 LEU A N 1
ATOM 754 C CA . LEU A 1 90 ? 15.737 -3.124 -13.408 1.00 96.38 90 LEU A CA 1
ATOM 755 C C . LEU A 1 90 ? 15.105 -2.346 -14.576 1.00 96.38 90 LEU A C 1
ATOM 757 O O . LEU A 1 90 ? 15.372 -2.731 -15.715 1.00 96.38 90 LEU A O 1
ATOM 761 N N . PRO A 1 91 ? 14.340 -1.251 -14.378 1.00 96.00 91 PRO A N 1
ATOM 762 C CA . PRO A 1 91 ? 13.803 -0.497 -15.511 1.00 96.00 91 PRO A CA 1
ATOM 763 C C . PRO A 1 91 ? 14.899 0.204 -16.323 1.00 96.00 91 PRO A C 1
ATOM 765 O O . PRO A 1 91 ? 14.814 0.227 -17.547 1.00 96.00 91 PRO A O 1
ATOM 768 N N . ILE A 1 92 ? 15.954 0.716 -15.679 1.00 96.06 92 ILE A N 1
ATOM 769 C CA . ILE A 1 92 ? 17.075 1.376 -16.370 1.00 96.06 92 ILE A CA 1
ATOM 770 C C . ILE A 1 92 ? 17.813 0.373 -17.263 1.00 96.06 92 ILE A C 1
ATOM 772 O O . ILE A 1 92 ? 18.019 0.618 -18.453 1.00 96.06 92 ILE A O 1
ATOM 776 N N . TRP A 1 93 ? 18.174 -0.782 -16.703 1.00 96.81 93 TRP A N 1
ATOM 777 C CA . TRP A 1 93 ? 18.856 -1.848 -17.433 1.00 96.81 93 TRP A CA 1
ATOM 778 C C . TRP A 1 93 ? 17.967 -2.463 -18.510 1.00 96.81 93 TRP A C 1
ATOM 780 O O . TRP A 1 93 ? 18.425 -2.668 -19.633 1.00 96.81 93 TRP A O 1
ATOM 790 N N . GLY A 1 94 ? 16.693 -2.711 -18.200 1.00 96.50 94 GLY A N 1
ATOM 791 C CA . GLY A 1 94 ? 15.719 -3.237 -19.152 1.00 96.50 94 GLY A CA 1
ATOM 792 C C . GLY A 1 94 ? 15.533 -2.309 -20.351 1.00 96.50 94 GLY A C 1
ATOM 793 O O . GLY A 1 94 ? 15.603 -2.758 -21.496 1.00 96.50 94 GLY A O 1
ATOM 794 N N . TRP A 1 95 ? 15.383 -1.005 -20.107 1.00 96.38 95 TRP A N 1
ATOM 795 C CA . TRP A 1 95 ? 15.247 -0.009 -21.168 1.00 96.38 95 TRP A CA 1
ATOM 796 C C . TRP A 1 95 ? 16.523 0.129 -22.004 1.00 96.38 95 TRP A C 1
ATOM 798 O O . TRP A 1 95 ? 16.470 0.115 -23.235 1.00 96.38 95 TRP A O 1
ATOM 808 N N . GLY A 1 96 ? 17.687 0.180 -21.350 1.00 96.00 96 GLY A N 1
ATOM 809 C CA . GLY A 1 96 ? 18.979 0.221 -22.032 1.00 96.00 96 GLY A CA 1
ATOM 810 C C . GLY A 1 96 ? 19.214 -1.008 -22.914 1.00 96.00 96 GLY A C 1
ATOM 811 O O . GLY A 1 96 ? 19.640 -0.879 -24.063 1.00 96.00 96 GLY A O 1
ATOM 812 N N . TYR A 1 97 ? 18.892 -2.205 -22.420 1.00 96.69 97 TYR A N 1
ATOM 813 C CA . TYR A 1 97 ? 18.980 -3.437 -23.202 1.00 96.69 97 TYR A CA 1
ATOM 814 C C . TYR A 1 97 ? 18.027 -3.417 -24.403 1.00 96.69 97 TYR A C 1
ATOM 816 O O . TYR A 1 97 ? 18.443 -3.725 -25.520 1.00 96.69 97 TYR A O 1
ATOM 824 N N . PHE A 1 98 ? 16.778 -2.988 -24.200 1.00 96.56 98 PHE A N 1
ATOM 825 C CA . PHE A 1 98 ? 15.776 -2.898 -25.262 1.00 96.56 98 PHE A CA 1
ATOM 826 C C . PHE A 1 98 ? 16.205 -1.953 -26.395 1.00 96.56 98 PHE A C 1
ATOM 828 O O . PHE A 1 98 ? 16.134 -2.324 -27.569 1.00 96.56 98 PHE A O 1
ATOM 835 N N . ILE A 1 99 ? 16.723 -0.766 -26.061 1.00 95.56 99 ILE A N 1
ATOM 836 C CA . ILE A 1 99 ? 17.245 0.185 -27.054 1.00 95.56 99 ILE A CA 1
ATOM 837 C C . ILE A 1 99 ? 18.415 -0.426 -27.828 1.00 95.56 99 ILE A C 1
ATOM 839 O O . ILE A 1 99 ? 18.454 -0.338 -29.055 1.00 95.56 99 ILE A O 1
ATOM 843 N N . ASN A 1 100 ? 19.363 -1.062 -27.136 1.00 94.31 100 ASN A N 1
ATOM 844 C CA . ASN A 1 100 ? 20.512 -1.686 -27.791 1.00 94.31 100 ASN A CA 1
ATOM 845 C C . ASN A 1 100 ? 20.092 -2.836 -28.714 1.00 94.31 100 ASN A C 1
ATOM 847 O O . ASN A 1 100 ? 20.611 -2.949 -29.823 1.00 94.31 100 ASN A O 1
ATOM 851 N N . TYR A 1 101 ? 19.122 -3.651 -28.299 1.00 95.19 101 TYR A N 1
ATOM 852 C CA . TYR A 1 101 ? 18.553 -4.700 -29.141 1.00 95.19 101 TYR A CA 1
ATOM 853 C C . TYR A 1 101 ? 17.940 -4.116 -30.420 1.00 95.19 101 TYR A C 1
ATOM 855 O O . TYR A 1 101 ? 18.275 -4.553 -31.521 1.00 95.19 101 TYR A O 1
ATOM 863 N N . LYS A 1 102 ? 17.117 -3.065 -30.297 1.00 91.38 102 LYS A N 1
ATOM 864 C CA . LYS A 1 102 ? 16.488 -2.401 -31.448 1.00 91.38 102 LYS A CA 1
ATOM 865 C C . LYS A 1 102 ? 17.489 -1.714 -32.368 1.00 91.38 102 LYS A C 1
ATOM 867 O O . LYS A 1 102 ? 17.328 -1.791 -33.583 1.00 91.38 102 LYS A O 1
ATOM 872 N N . ARG A 1 103 ? 18.547 -1.113 -31.817 1.00 89.81 103 ARG A N 1
ATOM 873 C CA . ARG A 1 103 ? 19.666 -0.566 -32.599 1.00 89.81 103 ARG A CA 1
ATOM 874 C C . ARG A 1 103 ? 20.349 -1.644 -33.434 1.00 89.81 103 ARG A C 1
ATOM 876 O O . ARG A 1 103 ? 20.510 -1.464 -34.632 1.00 89.81 103 ARG A O 1
ATOM 883 N N . ARG A 1 104 ? 20.676 -2.793 -32.836 1.00 92.12 104 ARG A N 1
ATOM 884 C CA . ARG A 1 104 ? 21.315 -3.908 -33.558 1.00 92.12 104 ARG A CA 1
ATOM 885 C C . ARG A 1 104 ? 20.407 -4.503 -34.632 1.00 92.12 104 ARG A C 1
ATOM 887 O O . ARG A 1 104 ? 20.881 -4.812 -35.719 1.00 92.12 104 ARG A O 1
ATOM 894 N N . GLU A 1 105 ? 19.116 -4.646 -34.335 1.00 90.31 105 GLU A N 1
ATOM 895 C CA . GLU A 1 105 ? 18.111 -5.110 -35.296 1.00 90.31 105 GLU A CA 1
ATOM 896 C C . GLU A 1 105 ? 17.999 -4.142 -36.487 1.00 90.31 105 GLU A C 1
ATOM 898 O O . GLU A 1 105 ? 17.972 -4.565 -37.642 1.00 90.31 105 GLU A O 1
ATOM 903 N N . PHE A 1 106 ? 17.984 -2.836 -36.213 1.00 88.31 106 PHE A N 1
ATOM 904 C CA . PHE A 1 106 ? 17.951 -1.794 -37.236 1.00 88.31 106 PHE A CA 1
ATOM 905 C C . PHE A 1 106 ? 19.228 -1.770 -38.088 1.00 88.31 106 PHE A C 1
ATOM 907 O O . PHE A 1 106 ? 19.141 -1.734 -39.317 1.00 88.31 106 PHE A O 1
ATOM 914 N N . ASP A 1 107 ? 20.402 -1.863 -37.463 1.00 87.88 107 ASP A N 1
ATOM 915 C CA . ASP A 1 107 ? 21.691 -1.908 -38.160 1.00 87.88 107 ASP A CA 1
ATOM 916 C C . ASP A 1 107 ? 21.805 -3.142 -39.062 1.00 87.88 107 ASP A C 1
ATOM 918 O O . ASP A 1 107 ? 22.299 -3.048 -40.187 1.00 87.88 107 ASP A O 1
ATOM 922 N N . ALA A 1 108 ? 21.315 -4.299 -38.603 1.00 90.25 108 ALA A N 1
ATOM 923 C CA . ALA A 1 108 ? 21.278 -5.519 -39.404 1.00 90.25 108 ALA A CA 1
ATOM 924 C C . ALA A 1 108 ? 20.420 -5.337 -40.665 1.00 90.25 108 ALA A C 1
ATOM 926 O O . ALA A 1 108 ? 20.899 -5.600 -41.767 1.00 90.25 108 ALA A O 1
ATOM 927 N N . LYS A 1 109 ? 19.205 -4.790 -40.523 1.00 87.62 109 LYS A N 1
ATOM 928 C CA . LYS A 1 109 ? 18.300 -4.502 -41.652 1.00 87.62 109 LYS A CA 1
ATOM 929 C C . LYS A 1 109 ? 18.855 -3.442 -42.611 1.00 87.62 109 LYS A C 1
ATOM 931 O O . LYS A 1 109 ? 18.603 -3.483 -43.816 1.00 87.62 109 LYS A O 1
ATOM 936 N N . CYS A 1 110 ? 19.640 -2.491 -42.100 1.00 85.25 110 CYS A N 1
ATOM 937 C CA . CYS A 1 110 ? 20.360 -1.530 -42.937 1.00 85.25 110 CYS A CA 1
ATOM 938 C C . CYS A 1 110 ? 21.451 -2.204 -43.784 1.00 85.25 110 CYS A C 1
ATOM 940 O O . CYS A 1 110 ? 21.632 -1.824 -44.942 1.00 85.25 110 CYS A O 1
ATOM 942 N N . ARG A 1 111 ? 22.157 -3.202 -43.229 1.00 85.56 111 ARG A N 1
ATOM 943 C CA . ARG A 1 111 ? 23.226 -3.950 -43.916 1.00 85.56 111 ARG A CA 1
ATOM 944 C C . ARG A 1 111 ? 22.698 -4.943 -44.949 1.00 85.56 111 ARG A C 1
ATOM 946 O O . ARG A 1 111 ? 23.300 -5.056 -46.009 1.00 85.56 111 ARG A O 1
ATOM 953 N N . THR A 1 112 ? 21.587 -5.628 -44.671 1.00 89.19 112 THR A N 1
ATOM 954 C CA . THR A 1 112 ? 20.964 -6.561 -45.632 1.00 89.19 112 THR A CA 1
ATOM 955 C C . THR A 1 112 ? 20.288 -5.848 -46.801 1.00 89.19 112 THR A C 1
ATOM 957 O O . THR A 1 112 ? 19.986 -6.470 -47.813 1.00 89.19 112 THR A O 1
ATOM 960 N N . GLY A 1 113 ? 20.075 -4.532 -46.695 1.00 84.31 113 GLY A N 1
ATOM 961 C CA . GLY A 1 113 ? 19.459 -3.732 -47.751 1.00 84.31 113 GLY A CA 1
ATOM 962 C C . GLY A 1 113 ? 17.932 -3.814 -47.784 1.00 84.31 113 GLY A C 1
ATOM 963 O O . GLY A 1 113 ? 17.325 -3.212 -48.665 1.00 84.31 113 GLY A O 1
ATOM 964 N N . GLU A 1 114 ? 17.309 -4.480 -46.807 1.00 83.81 114 GLU A N 1
ATOM 965 C CA . GLU A 1 114 ? 15.848 -4.569 -46.661 1.00 83.81 114 GLU A CA 1
ATOM 966 C C . GLU A 1 114 ? 15.193 -3.189 -46.498 1.00 83.81 114 GLU A C 1
ATOM 968 O O . GLU A 1 114 ? 14.072 -2.959 -46.953 1.00 83.81 114 GLU A O 1
ATOM 973 N N . ILE A 1 115 ? 15.904 -2.240 -45.879 1.00 81.62 115 ILE A N 1
ATOM 974 C CA . ILE A 1 115 ? 15.429 -0.867 -45.683 1.00 81.62 115 ILE A CA 1
ATOM 975 C C . ILE A 1 115 ? 15.911 0.026 -46.834 1.00 81.62 115 ILE A C 1
ATOM 977 O O . ILE A 1 115 ? 17.118 0.167 -47.090 1.00 81.62 115 ILE A O 1
ATOM 981 N N . ARG A 1 116 ? 14.955 0.697 -47.493 1.00 76.62 116 ARG A N 1
ATOM 982 C CA . ARG A 1 116 ? 15.211 1.687 -48.554 1.00 76.62 116 ARG A CA 1
ATOM 983 C C . ARG A 1 116 ? 16.034 2.855 -48.009 1.00 76.62 116 ARG A C 1
ATOM 985 O O . ARG A 1 116 ? 15.801 3.305 -46.895 1.00 76.62 116 ARG A O 1
ATOM 992 N N . VAL A 1 117 ? 16.953 3.396 -48.811 1.00 75.75 117 VAL A N 1
ATOM 993 C CA . VAL A 1 117 ? 17.931 4.418 -48.376 1.00 75.75 117 VAL A CA 1
ATOM 994 C C . VAL A 1 117 ? 17.280 5.630 -47.691 1.00 75.75 117 VAL A C 1
ATOM 996 O O . VAL A 1 117 ? 17.7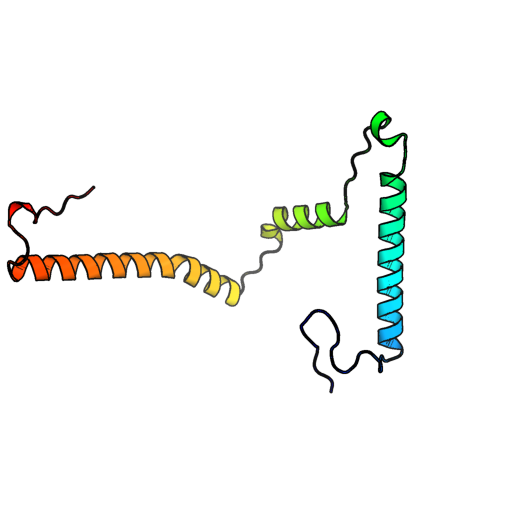57 6.065 -46.650 1.00 75.75 117 VAL A O 1
ATOM 999 N N . HIS A 1 118 ? 16.138 6.112 -48.191 1.00 76.31 118 HIS A N 1
ATOM 1000 C CA . HIS A 1 118 ? 15.410 7.244 -47.596 1.00 76.31 118 HIS A CA 1
ATOM 1001 C C . HIS A 1 118 ? 14.768 6.941 -46.226 1.00 76.31 118 HIS A C 1
ATOM 1003 O O . HIS A 1 118 ? 14.394 7.865 -45.509 1.00 76.31 118 HIS A O 1
ATOM 1009 N N . GLN A 1 119 ? 14.627 5.666 -45.853 1.00 73.69 119 GLN A N 1
ATOM 1010 C CA . GLN A 1 119 ? 14.110 5.225 -44.552 1.00 73.69 119 GLN A CA 1
ATOM 1011 C C . GLN A 1 119 ? 15.234 4.944 -43.538 1.00 73.69 119 GLN A C 1
ATOM 1013 O O . GLN A 1 119 ? 14.949 4.689 -42.373 1.00 73.69 119 GLN A O 1
ATOM 1018 N N . ARG A 1 120 ? 16.513 5.041 -43.939 1.00 70.56 120 ARG A N 1
ATOM 1019 C CA . ARG A 1 120 ? 17.695 4.827 -43.075 1.00 70.56 120 ARG A CA 1
ATOM 1020 C C . ARG A 1 120 ? 18.062 6.049 -42.228 1.00 70.56 120 ARG A C 1
ATOM 1022 O O . ARG A 1 120 ? 19.220 6.249 -41.876 1.00 70.56 120 ARG A O 1
ATOM 1029 N N . GLN A 1 121 ? 17.093 6.903 -41.933 1.00 69.31 121 GLN A N 1
ATOM 1030 C CA . GLN A 1 121 ? 17.313 8.078 -41.104 1.00 69.31 121 GLN A CA 1
ATOM 1031 C C . GLN A 1 121 ? 17.121 7.685 -39.644 1.00 69.31 121 GLN A C 1
ATOM 1033 O O . GLN A 1 121 ? 16.011 7.387 -39.204 1.00 69.31 121 GLN A O 1
ATOM 1038 N N . VAL A 1 122 ? 18.221 7.697 -38.891 1.00 62.34 122 VAL A N 1
ATOM 1039 C CA . VAL A 1 122 ? 18.191 7.645 -37.429 1.00 62.34 122 VAL A CA 1
ATOM 1040 C C . VAL A 1 122 ? 17.680 9.003 -36.962 1.00 62.34 122 VAL A C 1
ATOM 1042 O O . VAL A 1 122 ? 18.452 9.898 -36.634 1.00 62.34 122 VAL A O 1
ATOM 1045 N N . ARG A 1 123 ? 16.365 9.214 -37.036 1.00 53.12 123 ARG A N 1
ATOM 1046 C CA . ARG A 1 123 ? 15.761 10.449 -36.549 1.00 53.12 123 ARG A CA 1
ATOM 1047 C C . ARG A 1 123 ? 15.850 10.412 -35.026 1.00 53.12 123 ARG A C 1
ATOM 1049 O O . ARG A 1 123 ? 15.080 9.707 -34.380 1.00 53.12 123 ARG A O 1
ATOM 1056 N N . ALA A 1 124 ? 16.839 11.110 -34.471 1.00 53.56 124 ALA A N 1
ATOM 1057 C CA . ALA A 1 124 ? 16.815 11.506 -33.074 1.00 53.56 124 ALA A CA 1
ATOM 1058 C C . ALA A 1 124 ? 15.631 12.467 -32.937 1.00 53.56 124 ALA A C 1
ATOM 1060 O O . ALA A 1 124 ? 15.688 13.597 -33.420 1.00 53.56 124 ALA A O 1
ATOM 1061 N N . VAL A 1 125 ? 14.515 11.941 -32.439 1.00 44.31 125 VAL A N 1
ATOM 1062 C CA . VAL A 1 125 ? 13.415 12.760 -31.927 1.00 44.31 125 VAL A CA 1
ATOM 1063 C C . VAL A 1 125 ? 13.860 13.337 -30.594 1.00 44.31 125 VAL A C 1
ATOM 1065 O O . VAL A 1 125 ? 14.461 12.561 -29.815 1.00 44.31 125 VAL A O 1
#

Secondary structure (DSSP, 8-state):
------SSS--TTSS---HHHHHHHHHHHHHHHHHHHHHHHHHT-GGGTTTT-----HHHHHHHHHHHTGGGG----HHHHHHHHHHHHHHHHHHHHHHHHHHHHHHHHHHHT-S-GGG------

Sequence (125 aa):
MSTPGTGWGSGPNQYHESAQEIERIQRRAQIRRNLKSEFNRIYYNPYKAAAHVEMLDPAVQRFMAMRATYWQYWKPSWRSFANFFVASFLPIWGWGYFINYKRREFDAKCRTGEIRVHQRQVRAV

Organism: NCBI:txid1979941

InterPro domains:
  IPR009866 NADH:ubiquinone oxidoreductase, subunit NDUFB4 [PF07225] (12-119)
  IPR009866 NADH:ubiquinone oxidoreductase, subunit NDUFB4 [PTHR15469] (12-120)

Foldseek 3Di:
DDDDDDDPDDDPCPPPDDPVRVVVVVVVVVVVVVVVVVVCVQVPDPCCVVVVDDDDDVVVVVVVVCVVCVVVVDDDDPVVVVVVCCVPVVVVVVVVVVVVVVVVVLVVCVVVVVDDPVRNDPPPD

Radius of gyration: 30.28 Å; chains: 1; bounding box: 53×52×74 Å